Protein AF-A0A9P6BPT8-F1 (afdb_monomer_lite)

Foldseek 3Di:
DPDDPVVVVVVVLLVVLQVVLLVLLVPLQDAEDAFADDCVVDPCPDPDVPVRAAAPGRALDCVRHVVSNLSNQNHAEYEQARYPYPDFLVSVVCCCVSHVNHQEYENPDPDVVNVVPPDDPVVSVVSVVRVVVSVVVCCVPPVRHYYD

Secondary structure (DSSP, 8-state):
----HHHHHHHHHHHHHHHHHHHHHT-TT--EEE-S--GGG----SS-GGGG-BSSS---STTTTGGGGTT-TT--EEE-TTB-----HHHHHHHHHH-TT--EEET-S--HHHHHHHS-HHHHHHHHHHHHHHHHHHHHH-TT-EE-

Structure (mmCIF, N/CA/C/O backbone):
data_AF-A0A9P6BPT8-F1
#
_entry.id   AF-A0A9P6BPT8-F1
#
loop_
_atom_site.group_PDB
_atom_site.id
_atom_site.type_symbol
_atom_site.label_atom_id
_atom_site.label_alt_id
_atom_site.label_comp_id
_atom_site.label_asym_id
_atom_site.label_entity_id
_atom_site.label_seq_id
_atom_site.pdbx_PDB_ins_code
_atom_site.Cartn_x
_atom_site.Cartn_y
_atom_site.Cartn_z
_atom_site.occupancy
_atom_site.B_iso_or_equiv
_atom_site.auth_seq_id
_atom_site.auth_comp_id
_atom_site.auth_asym_id
_atom_site.auth_atom_id
_atom_site.pdbx_PDB_model_num
ATOM 1 N N . ASP A 1 1 ? 11.122 11.784 -35.371 1.00 55.62 1 ASP A N 1
ATOM 2 C CA . ASP A 1 1 ? 11.833 11.031 -34.333 1.00 55.62 1 ASP A CA 1
ATOM 3 C C . ASP A 1 1 ? 10.846 10.033 -33.744 1.00 55.62 1 ASP A C 1
ATOM 5 O O . ASP A 1 1 ? 9.934 10.431 -33.031 1.00 55.62 1 ASP A O 1
ATOM 9 N N . LEU A 1 2 ? 10.873 8.787 -34.223 1.00 54.34 2 LEU A N 1
ATOM 10 C CA . LEU A 1 2 ? 10.001 7.724 -33.716 1.00 54.34 2 LEU A CA 1
ATOM 11 C C . LEU A 1 2 ? 10.666 7.229 -32.432 1.00 54.34 2 LEU A C 1
ATOM 13 O O . LEU A 1 2 ? 11.793 6.744 -32.497 1.00 54.34 2 LEU A O 1
ATOM 17 N N . GLY A 1 3 ? 10.016 7.449 -31.286 1.00 64.06 3 GLY A N 1
ATOM 18 C CA . GLY A 1 3 ? 10.592 7.206 -29.962 1.00 64.06 3 GLY A CA 1
ATOM 19 C C . GLY A 1 3 ? 11.288 5.849 -29.859 1.00 64.06 3 GLY A C 1
ATOM 20 O O . GLY A 1 3 ? 10.824 4.860 -30.426 1.00 64.06 3 GLY A O 1
ATOM 21 N N . SER A 1 4 ? 12.424 5.815 -29.152 1.00 83.69 4 SER A N 1
ATOM 22 C CA . SER A 1 4 ? 13.215 4.591 -28.982 1.00 83.69 4 SER A CA 1
ATOM 23 C C . SER A 1 4 ? 12.330 3.414 -28.527 1.00 83.69 4 SER A C 1
ATOM 25 O O . SER A 1 4 ? 11.396 3.644 -27.753 1.00 83.69 4 SER A O 1
ATOM 27 N N . PRO A 1 5 ? 12.620 2.161 -28.928 1.00 81.12 5 PRO A N 1
ATOM 28 C CA . PRO A 1 5 ? 11.811 0.995 -28.552 1.00 81.12 5 PRO A CA 1
ATOM 29 C C . PRO A 1 5 ? 11.501 0.906 -27.048 1.00 81.12 5 PRO A C 1
ATOM 31 O O . PRO A 1 5 ? 10.367 0.641 -26.665 1.00 81.12 5 PRO A O 1
ATOM 34 N N . LYS A 1 6 ? 12.468 1.267 -26.194 1.00 80.31 6 LYS A N 1
ATOM 35 C CA . LYS A 1 6 ? 12.296 1.319 -24.733 1.00 80.31 6 LYS A CA 1
ATOM 36 C C . LYS A 1 6 ? 11.243 2.330 -24.270 1.00 80.31 6 LYS A C 1
ATOM 38 O O . LYS A 1 6 ? 10.535 2.081 -23.302 1.00 80.31 6 LYS A O 1
ATOM 43 N N . ALA A 1 7 ? 11.143 3.477 -24.940 1.00 80.81 7 ALA A N 1
ATOM 44 C CA . ALA A 1 7 ? 10.158 4.501 -24.597 1.00 80.81 7 ALA A CA 1
ATOM 45 C C . ALA A 1 7 ? 8.731 4.040 -24.935 1.00 80.81 7 ALA A C 1
ATOM 47 O O . ALA A 1 7 ? 7.809 4.277 -24.160 1.00 80.81 7 ALA A O 1
ATOM 48 N N . LEU A 1 8 ? 8.565 3.330 -26.056 1.00 85.44 8 LEU A N 1
ATOM 49 C CA . LEU A 1 8 ? 7.279 2.755 -26.458 1.00 85.44 8 LEU A CA 1
ATOM 50 C C . LEU A 1 8 ? 6.828 1.641 -25.500 1.00 85.44 8 LEU A C 1
ATOM 52 O O . LEU A 1 8 ? 5.656 1.585 -25.128 1.00 85.44 8 LEU A O 1
ATOM 56 N N . GLU A 1 9 ? 7.754 0.788 -25.059 1.00 85.56 9 GLU A N 1
ATOM 57 C CA . GLU A 1 9 ? 7.485 -0.251 -24.055 1.00 85.56 9 GLU A CA 1
ATOM 58 C C . GLU A 1 9 ? 7.089 0.346 -22.698 1.00 85.56 9 GLU A C 1
ATOM 60 O O . GLU A 1 9 ? 6.111 -0.097 -22.091 1.00 85.56 9 GLU A O 1
ATOM 65 N N . ALA A 1 10 ? 7.791 1.389 -22.244 1.00 84.50 10 ALA A N 1
ATOM 66 C CA . ALA A 1 10 ? 7.467 2.085 -21.001 1.00 84.50 10 ALA A CA 1
ATOM 67 C C . ALA A 1 10 ? 6.065 2.719 -21.045 1.00 84.50 10 ALA A C 1
ATOM 69 O O . ALA A 1 10 ? 5.291 2.586 -20.096 1.00 84.50 10 ALA A O 1
ATOM 70 N N . GLU A 1 11 ? 5.698 3.353 -22.163 1.00 88.00 11 GLU A N 1
ATOM 71 C CA . GLU A 1 11 ? 4.366 3.937 -22.342 1.00 88.00 11 GLU A CA 1
ATOM 72 C C . GLU A 1 11 ? 3.264 2.864 -22.340 1.00 88.00 11 GLU A C 1
ATOM 74 O O . GLU A 1 11 ? 2.215 3.039 -21.712 1.00 88.00 11 GLU A O 1
ATOM 79 N N . ALA A 1 12 ? 3.492 1.738 -23.022 1.00 89.00 12 ALA A N 1
ATOM 80 C CA . ALA A 1 12 ? 2.550 0.623 -23.038 1.00 89.00 12 ALA A CA 1
ATOM 81 C C . ALA A 1 12 ? 2.370 0.010 -21.639 1.00 89.00 12 ALA A C 1
ATOM 83 O O . ALA A 1 12 ? 1.235 -0.220 -21.213 1.00 89.00 12 ALA A O 1
ATOM 84 N N . SER A 1 13 ? 3.470 -0.188 -20.906 1.00 88.25 13 SER A N 1
ATOM 85 C CA . SER A 1 13 ? 3.448 -0.661 -19.518 1.00 88.25 13 SER A CA 1
ATOM 86 C C . SER A 1 13 ? 2.634 0.278 -18.627 1.00 88.25 13 SER A C 1
ATOM 88 O O . SER A 1 13 ? 1.699 -0.166 -17.962 1.00 88.25 13 SER A O 1
ATOM 90 N N . LEU A 1 14 ? 2.885 1.590 -18.692 1.00 89.25 14 LEU A N 1
ATOM 91 C CA . LEU A 1 14 ? 2.163 2.580 -17.890 1.00 89.25 14 LEU A CA 1
ATOM 92 C C . LEU A 1 14 ? 0.650 2.568 -18.163 1.00 89.25 14 LEU A C 1
ATOM 94 O O . LEU A 1 14 ? -0.155 2.676 -17.233 1.00 89.25 14 LEU A O 1
ATOM 98 N N . LYS A 1 15 ? 0.241 2.399 -19.427 1.00 92.06 15 LYS A N 1
ATOM 99 C CA . LYS A 1 15 ? -1.180 2.275 -19.798 1.00 92.06 15 LYS A CA 1
ATOM 100 C C . LYS A 1 15 ? -1.824 1.037 -19.179 1.00 92.06 15 LYS A C 1
ATOM 102 O O . LYS A 1 15 ? -2.948 1.121 -18.682 1.00 92.06 15 LYS A O 1
ATOM 107 N N . ILE A 1 16 ? -1.124 -0.099 -19.196 1.00 92.94 16 ILE A N 1
ATOM 108 C CA . ILE A 1 16 ? -1.604 -1.341 -18.580 1.00 92.94 16 ILE A CA 1
ATOM 109 C C . ILE A 1 16 ? -1.721 -1.161 -17.066 1.00 92.94 16 ILE A C 1
ATOM 111 O O . ILE A 1 16 ? -2.788 -1.428 -16.519 1.00 92.94 16 ILE A O 1
ATOM 115 N N . GLN A 1 17 ? -0.681 -0.645 -16.408 1.00 91.94 17 GLN A N 1
ATOM 116 C CA . GLN A 1 17 ? -0.686 -0.400 -14.963 1.00 91.94 17 GLN A CA 1
ATOM 117 C C . GLN A 1 17 ? -1.838 0.521 -14.552 1.00 91.94 17 GLN A C 1
ATOM 119 O O . GLN A 1 17 ? -2.617 0.178 -13.667 1.00 91.94 17 GLN A O 1
ATOM 124 N N . THR A 1 18 ? -2.028 1.629 -15.275 1.00 92.50 18 THR A N 1
ATOM 125 C CA . THR A 1 18 ? -3.141 2.560 -15.038 1.00 92.50 18 THR A CA 1
ATOM 126 C C . THR A 1 18 ? -4.488 1.844 -15.112 1.00 92.50 18 THR A C 1
ATOM 128 O O . THR A 1 18 ? -5.329 2.005 -14.228 1.00 92.50 18 THR A O 1
ATOM 131 N N . LYS A 1 19 ? -4.701 1.018 -16.145 1.00 95.25 19 LYS A N 1
ATOM 132 C CA . LYS A 1 19 ? -5.954 0.276 -16.318 1.00 95.25 19 LYS A CA 1
ATOM 133 C C . LYS A 1 19 ? -6.168 -0.746 -15.201 1.00 95.25 19 LYS A C 1
ATOM 135 O O . LYS A 1 19 ? -7.283 -0.863 -14.701 1.00 95.25 19 LYS A O 1
ATOM 140 N N . VAL A 1 20 ? -5.122 -1.462 -14.794 1.00 95.31 20 VAL A N 1
ATOM 141 C CA . VAL A 1 20 ? -5.193 -2.416 -13.680 1.00 95.31 20 VAL A CA 1
ATOM 142 C C . VAL A 1 20 ? -5.541 -1.694 -12.377 1.00 95.31 20 VAL A C 1
ATOM 144 O O . VAL A 1 20 ? -6.491 -2.096 -11.711 1.00 95.31 20 VAL A O 1
ATOM 147 N N . CYS A 1 21 ? -4.871 -0.587 -12.047 1.00 95.44 21 CYS A N 1
ATOM 148 C CA . CYS A 1 21 ? -5.171 0.194 -10.844 1.00 95.44 21 CYS A CA 1
ATOM 149 C C . CYS A 1 21 ? -6.592 0.777 -10.857 1.00 95.44 21 CYS A C 1
ATOM 151 O O . CYS A 1 21 ? -7.248 0.797 -9.820 1.00 95.44 21 CYS A O 1
ATOM 153 N N . GLN A 1 22 ? -7.105 1.206 -12.014 1.00 95.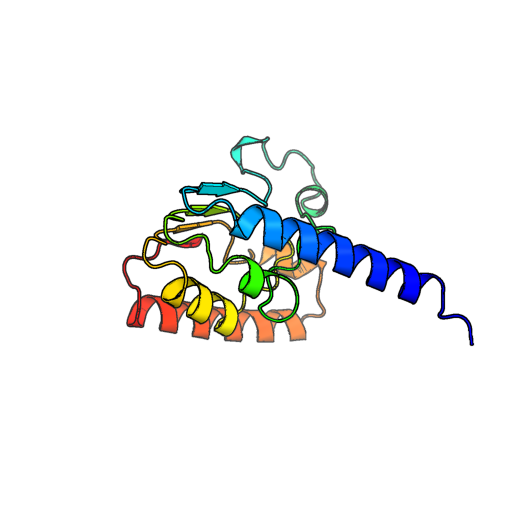44 22 GLN A N 1
ATOM 154 C CA . GLN A 1 22 ? -8.500 1.646 -12.150 1.00 95.44 22 GLN A CA 1
ATOM 155 C C . GLN A 1 22 ? -9.495 0.508 -11.904 1.00 95.44 22 GLN A C 1
ATOM 157 O O . GLN A 1 22 ? -10.494 0.702 -11.212 1.00 95.44 22 GLN A O 1
ATOM 162 N N . LEU A 1 23 ? -9.225 -0.680 -12.454 1.00 96.81 23 LEU A N 1
ATOM 163 C CA . LEU A 1 23 ? -10.065 -1.855 -12.238 1.00 96.81 23 LEU A CA 1
ATOM 164 C C . LEU A 1 23 ? -10.065 -2.260 -10.765 1.00 96.81 23 LEU A C 1
ATOM 166 O O . LEU A 1 23 ? -11.138 -2.404 -10.185 1.00 96.81 23 LEU A O 1
ATOM 170 N N . LEU A 1 24 ? -8.889 -2.358 -10.141 1.00 96.81 24 LEU A N 1
ATOM 171 C CA . LEU A 1 24 ? -8.768 -2.629 -8.709 1.00 96.81 24 LEU A CA 1
ATOM 172 C C . LEU A 1 24 ? -9.511 -1.568 -7.892 1.00 96.81 24 LEU A C 1
ATOM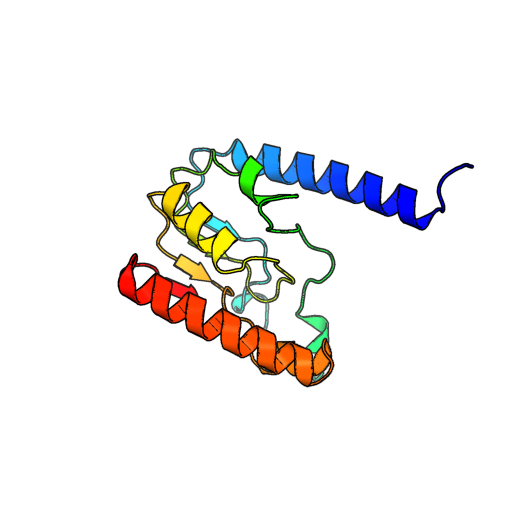 174 O O . LEU A 1 24 ? -10.344 -1.913 -7.063 1.00 96.81 24 LEU A O 1
ATOM 178 N N . GLY A 1 25 ? -9.311 -0.284 -8.197 1.00 96.56 25 GLY A N 1
ATOM 179 C CA . GLY A 1 25 ? -9.986 0.831 -7.533 1.00 96.56 25 GLY A CA 1
ATOM 180 C C . GLY A 1 25 ? -11.512 0.824 -7.635 1.00 96.56 25 GLY A C 1
ATOM 181 O O . GLY A 1 25 ? -12.175 1.429 -6.793 1.00 96.56 25 GLY A O 1
ATOM 182 N N . SER A 1 26 ? -12.076 0.129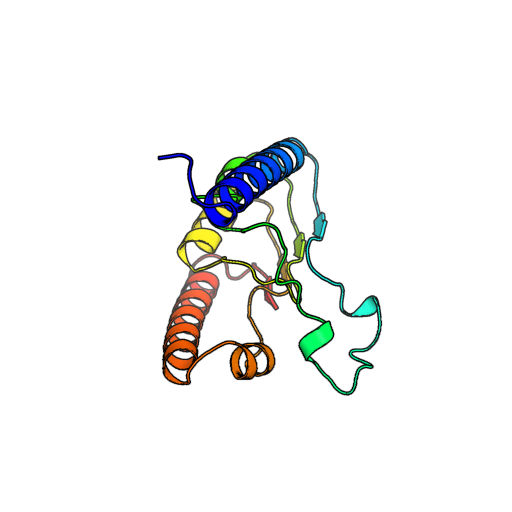 -8.628 1.00 97.38 26 SER A N 1
ATOM 183 C CA . SER A 1 26 ? -13.525 -0.042 -8.782 1.00 97.38 26 SER A CA 1
ATOM 184 C C . SER A 1 26 ? -14.122 -1.118 -7.865 1.00 97.38 26 SER A C 1
ATOM 186 O O . SER A 1 26 ? -15.340 -1.158 -7.682 1.00 97.38 26 SER A O 1
ATOM 188 N N . LEU A 1 27 ? -13.292 -1.963 -7.242 1.00 98.00 27 LEU A N 1
ATOM 189 C CA . LEU A 1 27 ? -13.714 -3.016 -6.318 1.00 98.00 27 LEU A CA 1
ATOM 190 C C . LEU A 1 27 ? -13.984 -2.431 -4.922 1.00 98.00 27 LEU A C 1
ATOM 192 O O . LEU A 1 27 ? -13.296 -2.726 -3.952 1.00 98.00 27 LEU A O 1
ATOM 196 N N . THR A 1 28 ? -15.003 -1.583 -4.801 1.00 97.44 28 THR A N 1
ATOM 197 C CA . THR A 1 28 ? -15.280 -0.788 -3.584 1.00 97.44 28 THR A CA 1
ATOM 198 C C . THR A 1 28 ? -15.620 -1.611 -2.337 1.00 97.44 28 THR A C 1
ATOM 200 O O . THR A 1 28 ? -15.571 -1.093 -1.221 1.00 97.44 28 THR A O 1
ATOM 203 N N . LEU A 1 29 ? -15.960 -2.891 -2.514 1.00 98.25 29 LEU A N 1
ATOM 204 C CA . LEU A 1 29 ? -16.236 -3.838 -1.432 1.00 98.25 29 LEU A CA 1
ATOM 205 C C . LEU A 1 29 ? -15.030 -4.711 -1.060 1.00 98.25 29 LEU A C 1
ATOM 207 O O . LEU A 1 29 ? -15.169 -5.567 -0.191 1.00 98.25 29 LEU A O 1
ATOM 211 N N . LEU A 1 30 ? -13.881 -4.527 -1.716 1.00 98.31 30 LEU A N 1
ATOM 212 C CA . LEU A 1 30 ? -12.676 -5.306 -1.458 1.00 98.31 30 LEU A CA 1
ATOM 213 C C . LEU A 1 30 ? -12.134 -5.002 -0.055 1.00 98.31 30 LEU A C 1
ATOM 215 O O . LEU A 1 30 ? -11.852 -3.847 0.258 1.00 98.31 30 LEU A O 1
ATOM 219 N N . GLU A 1 31 ? -11.980 -6.040 0.770 1.00 98.44 31 GLU A N 1
ATOM 220 C CA . GLU A 1 31 ? -11.430 -5.929 2.131 1.00 98.44 31 GLU A CA 1
ATOM 221 C C . GLU A 1 31 ? -9.948 -6.317 2.211 1.00 98.44 31 GLU A C 1
ATOM 223 O O . GLU A 1 31 ? -9.223 -5.822 3.073 1.00 98.44 31 GLU A O 1
ATOM 228 N N . GLU A 1 32 ? -9.477 -7.160 1.295 1.00 97.88 32 GLU A N 1
ATOM 229 C CA . GLU A 1 32 ? -8.090 -7.617 1.235 1.00 97.88 32 GLU A CA 1
ATOM 230 C C . GLU A 1 32 ? -7.590 -7.581 -0.209 1.00 97.88 32 GLU A C 1
ATOM 232 O O . GLU A 1 32 ? -8.269 -8.054 -1.122 1.00 97.88 32 GLU A O 1
ATOM 237 N N . LEU A 1 33 ? -6.399 -7.016 -0.404 1.00 96.81 33 LEU A N 1
ATOM 238 C CA . LEU A 1 33 ? -5.707 -6.975 -1.685 1.00 96.81 33 LEU A CA 1
ATOM 239 C C . LEU A 1 33 ? -4.290 -7.520 -1.509 1.00 96.81 33 LEU A C 1
ATOM 241 O O . LEU A 1 33 ? -3.459 -6.895 -0.851 1.00 96.81 33 LEU A O 1
ATOM 245 N N . ALA A 1 34 ? -4.020 -8.669 -2.123 1.00 94.44 34 ALA A N 1
ATOM 246 C CA . ALA A 1 34 ? -2.694 -9.267 -2.179 1.00 94.44 34 ALA A CA 1
ATOM 247 C C . ALA A 1 34 ? -2.088 -9.060 -3.571 1.00 94.44 34 ALA A C 1
ATOM 249 O O . ALA A 1 34 ? -2.669 -9.482 -4.571 1.00 94.44 34 ALA A O 1
ATOM 250 N N . LEU A 1 35 ? -0.956 -8.359 -3.626 1.00 92.56 35 LEU A N 1
ATOM 251 C CA . LEU A 1 35 ? -0.199 -8.087 -4.852 1.00 92.56 35 LEU A CA 1
ATOM 252 C C . LEU A 1 35 ? 1.208 -8.685 -4.811 1.00 92.56 35 LEU A C 1
ATOM 254 O O . LEU A 1 35 ? 1.743 -9.001 -5.868 1.00 92.56 35 LEU A O 1
ATOM 258 N N . GLY A 1 36 ? 1.785 -8.803 -3.612 1.00 86.56 36 GLY A N 1
ATOM 259 C CA . GLY A 1 36 ? 3.072 -9.451 -3.381 1.00 86.56 36 GLY A CA 1
ATOM 260 C C . GLY A 1 36 ? 2.983 -10.978 -3.328 1.00 86.56 36 GLY A C 1
ATOM 261 O O . GLY A 1 36 ? 1.917 -11.564 -3.511 1.00 86.56 36 GLY A O 1
ATOM 262 N N . VAL A 1 37 ? 4.120 -11.612 -3.049 1.00 81.69 37 VAL A N 1
ATOM 263 C CA . VAL A 1 37 ? 4.237 -13.069 -2.887 1.00 81.69 37 VAL A CA 1
ATOM 264 C C . VAL A 1 37 ? 4.035 -13.410 -1.409 1.00 81.69 37 VAL A C 1
ATOM 266 O O . VAL A 1 37 ? 4.742 -12.852 -0.563 1.00 81.69 37 VAL A O 1
ATOM 269 N N . ASP A 1 38 ? 3.082 -14.291 -1.081 1.00 72.25 38 ASP A N 1
ATOM 270 C CA . ASP A 1 38 ? 2.830 -14.678 0.311 1.00 72.25 38 ASP A CA 1
ATOM 271 C C . ASP A 1 38 ? 4.002 -15.538 0.834 1.00 72.25 38 ASP A C 1
ATOM 273 O O . ASP A 1 38 ? 4.614 -16.326 0.110 1.00 72.25 38 ASP A O 1
ATOM 277 N N . GLU A 1 39 ? 4.341 -15.397 2.118 1.00 64.62 39 GLU A N 1
ATOM 278 C CA . GLU A 1 39 ? 5.400 -16.201 2.758 1.00 64.62 39 GLU A CA 1
ATOM 279 C C . GLU A 1 39 ? 5.062 -17.702 2.786 1.00 64.62 39 GLU A C 1
ATOM 281 O O . GLU A 1 39 ? 5.959 -18.544 2.839 1.00 64.62 39 GLU A O 1
ATOM 286 N N . ASP A 1 40 ? 3.766 -18.016 2.709 1.00 63.06 40 ASP A N 1
ATOM 287 C CA . ASP A 1 40 ? 3.214 -19.369 2.688 1.00 63.06 40 ASP A CA 1
ATOM 288 C C . ASP A 1 40 ? 3.294 -20.034 1.301 1.00 63.06 40 ASP A C 1
ATOM 290 O O . ASP A 1 40 ? 3.175 -21.258 1.210 1.00 63.06 40 ASP A O 1
ATOM 294 N N . ASP A 1 41 ? 3.565 -19.275 0.227 1.00 60.25 41 ASP A N 1
ATOM 295 C CA . ASP A 1 41 ? 3.689 -19.801 -1.149 1.00 60.25 41 ASP A CA 1
ATOM 296 C C . ASP A 1 41 ? 4.968 -20.637 -1.366 1.00 60.25 41 ASP A C 1
ATOM 298 O O . ASP A 1 41 ? 5.271 -21.111 -2.464 1.00 60.25 41 ASP A O 1
ATOM 302 N N . GLY A 1 42 ? 5.712 -20.864 -0.288 1.00 54.38 42 GLY A N 1
ATOM 303 C CA . GLY A 1 42 ? 6.852 -21.750 -0.202 1.00 54.38 42 GLY A CA 1
ATOM 304 C C . GLY A 1 42 ? 7.937 -21.111 0.654 1.00 54.38 42 GLY A C 1
ATOM 305 O O . GLY A 1 42 ? 8.071 -19.884 0.677 1.00 54.38 42 GLY A O 1
ATOM 306 N N . PRO A 1 43 ? 8.766 -21.918 1.344 1.00 50.06 43 PRO A N 1
ATOM 307 C CA . PRO A 1 43 ? 9.963 -21.377 1.964 1.00 50.06 43 PRO A CA 1
ATOM 308 C C . PRO A 1 43 ? 10.737 -20.573 0.919 1.00 50.06 43 PRO A C 1
ATOM 310 O O . PRO A 1 43 ? 10.669 -20.866 -0.278 1.00 50.06 43 PRO A O 1
ATOM 313 N N . ALA A 1 44 ? 11.544 -19.616 1.370 1.00 52.69 44 ALA A N 1
ATOM 314 C CA . ALA A 1 44 ? 12.644 -19.073 0.581 1.00 52.69 44 ALA A CA 1
ATOM 315 C C . ALA A 1 44 ? 13.688 -20.181 0.260 1.00 52.69 44 ALA A C 1
ATOM 317 O O . ALA A 1 44 ? 14.883 -20.006 0.452 1.00 52.69 44 ALA A O 1
ATOM 318 N N . MET A 1 45 ? 13.247 -21.368 -0.187 1.00 45.88 45 MET A N 1
ATOM 319 C CA . MET A 1 45 ? 14.015 -22.504 -0.686 1.00 45.88 45 MET A CA 1
ATOM 320 C C . MET A 1 45 ? 14.500 -22.198 -2.093 1.00 45.88 45 MET A C 1
ATOM 322 O O . MET A 1 45 ? 14.296 -22.921 -3.063 1.00 45.88 45 MET A O 1
ATOM 326 N N . SER A 1 46 ? 15.233 -21.116 -2.188 1.00 47.88 46 SER A N 1
ATOM 327 C CA . SER A 1 46 ? 16.315 -21.073 -3.126 1.00 47.88 46 SER A CA 1
ATOM 328 C C . SER A 1 46 ? 17.481 -20.553 -2.309 1.00 47.88 46 SER A C 1
ATOM 330 O O . SER A 1 46 ? 17.349 -19.572 -1.584 1.00 47.88 46 SER A O 1
ATOM 332 N N . ALA A 1 47 ? 18.643 -21.184 -2.440 1.00 54.69 47 ALA A N 1
ATOM 333 C CA . ALA A 1 47 ? 19.917 -20.675 -1.935 1.00 54.69 47 ALA A CA 1
ATOM 334 C C . ALA A 1 47 ? 20.300 -19.289 -2.530 1.00 54.69 47 ALA A C 1
ATOM 336 O O . ALA A 1 47 ? 21.447 -18.865 -2.436 1.00 54.69 47 ALA A O 1
ATOM 337 N N . TYR A 1 48 ? 19.337 -18.598 -3.151 1.00 54.56 48 TYR A N 1
ATOM 338 C CA . TYR A 1 48 ? 19.388 -17.298 -3.784 1.00 54.56 48 TYR A CA 1
ATOM 339 C C . TYR A 1 48 ? 18.104 -16.516 -3.412 1.00 54.56 48 TYR A C 1
ATOM 341 O O . TYR A 1 48 ? 17.060 -16.721 -4.046 1.00 54.56 48 TYR A O 1
ATOM 349 N N . PRO A 1 49 ? 18.154 -15.611 -2.415 1.00 53.97 49 PRO A N 1
ATOM 350 C CA . PRO A 1 49 ? 17.035 -14.722 -2.051 1.00 53.97 49 PRO A CA 1
ATOM 351 C C . PRO A 1 49 ? 16.520 -13.853 -3.220 1.00 53.97 49 PRO A C 1
ATOM 353 O O . PRO A 1 49 ? 15.398 -13.358 -3.197 1.00 53.97 49 PRO A O 1
ATOM 356 N N . ILE A 1 50 ? 17.304 -13.757 -4.296 1.00 53.88 50 ILE A N 1
ATOM 357 C CA . ILE A 1 50 ? 17.065 -12.957 -5.504 1.00 53.88 50 ILE A CA 1
ATOM 358 C C . ILE A 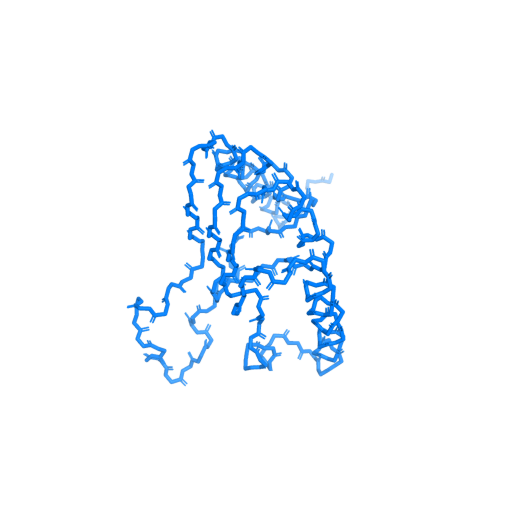1 50 ? 15.808 -13.399 -6.290 1.00 53.88 50 ILE A C 1
ATOM 360 O O . ILE A 1 50 ? 15.209 -12.591 -6.990 1.00 53.88 50 ILE A O 1
ATOM 364 N N . TYR A 1 51 ? 15.366 -14.660 -6.183 1.00 56.62 51 TYR A N 1
ATOM 365 C CA . TYR A 1 51 ? 14.218 -15.165 -6.964 1.00 56.62 51 TYR A CA 1
ATOM 366 C C . TYR A 1 51 ? 12.846 -14.937 -6.314 1.00 56.62 51 TYR A C 1
ATOM 368 O O . TYR A 1 51 ? 11.832 -15.311 -6.899 1.00 56.62 51 TYR A O 1
ATOM 376 N N . GLY A 1 52 ? 12.800 -14.345 -5.118 1.00 63.66 52 GLY A N 1
ATOM 377 C CA . GLY A 1 52 ? 11.548 -14.086 -4.406 1.00 63.66 52 GLY A CA 1
ATOM 378 C C . GLY A 1 52 ? 10.948 -12.702 -4.647 1.00 63.66 52 GLY A C 1
ATOM 379 O O . GLY A 1 52 ? 9.795 -12.503 -4.280 1.00 63.66 52 GLY A O 1
ATOM 380 N N . HIS A 1 53 ? 11.708 -11.763 -5.225 1.00 75.56 53 HIS A N 1
ATOM 381 C CA . HIS A 1 53 ? 11.324 -10.353 -5.318 1.00 75.56 53 HIS A CA 1
ATOM 382 C C . HIS A 1 53 ? 10.687 -10.004 -6.672 1.00 75.56 53 HIS A C 1
ATOM 384 O O . HIS A 1 53 ? 11.252 -10.253 -7.739 1.00 75.56 53 HIS A O 1
ATOM 390 N N . GLN A 1 54 ? 9.507 -9.392 -6.641 1.00 81.00 54 GLN A N 1
ATOM 391 C CA . GLN A 1 54 ? 8.743 -9.008 -7.821 1.00 81.00 54 GLN A CA 1
ATOM 392 C C . GLN A 1 54 ? 9.117 -7.589 -8.283 1.00 81.00 54 GLN A C 1
ATOM 394 O O . GLN A 1 54 ? 8.483 -6.607 -7.897 1.00 81.00 54 GLN A O 1
ATOM 399 N N . SER A 1 55 ? 10.117 -7.486 -9.163 1.00 80.75 55 SER A N 1
ATOM 400 C CA . SER A 1 55 ? 10.562 -6.211 -9.762 1.00 80.75 55 SER A CA 1
ATOM 401 C C . SER A 1 55 ? 9.716 -5.746 -10.957 1.00 80.75 55 SER A C 1
ATOM 403 O O . SER A 1 55 ? 9.647 -4.562 -11.267 1.00 80.75 55 SER A O 1
ATOM 405 N N . SER A 1 56 ? 9.024 -6.666 -11.637 1.00 82.81 56 SER A N 1
ATOM 406 C CA . SER A 1 56 ? 8.053 -6.348 -12.699 1.00 82.81 56 SER A CA 1
ATOM 407 C C . SER A 1 56 ? 6.632 -6.346 -12.133 1.00 82.81 56 SER A C 1
ATOM 409 O O . SER A 1 56 ? 5.844 -7.260 -12.385 1.00 82.81 56 SER A O 1
ATOM 411 N N . CYS A 1 57 ? 6.328 -5.351 -11.302 1.00 87.44 57 CYS A N 1
ATOM 412 C CA . CYS A 1 57 ? 5.074 -5.248 -10.557 1.00 87.44 57 CYS A CA 1
ATOM 413 C C . CYS A 1 57 ? 4.335 -3.922 -10.820 1.00 87.44 57 CYS A C 1
ATOM 415 O O . CYS A 1 57 ? 4.775 -3.093 -11.617 1.00 87.44 57 CYS A O 1
ATOM 417 N N . LEU A 1 58 ? 3.161 -3.749 -10.201 1.00 90.19 58 LEU A N 1
ATOM 418 C CA . LEU A 1 58 ? 2.430 -2.480 -10.248 1.00 90.19 58 LEU A CA 1
ATOM 419 C C . LEU A 1 58 ? 3.203 -1.404 -9.488 1.00 90.19 58 LEU A C 1
ATOM 421 O O . LEU A 1 58 ? 3.517 -1.573 -8.313 1.00 90.19 58 LEU A O 1
ATOM 425 N N . GLU A 1 59 ? 3.435 -0.259 -10.117 1.00 86.19 59 GLU A N 1
ATOM 426 C CA . GLU A 1 59 ? 4.069 0.859 -9.437 1.00 86.19 59 GLU A CA 1
ATOM 427 C C . GLU A 1 59 ? 3.076 1.507 -8.454 1.00 86.19 59 GLU A C 1
ATOM 429 O O . GLU A 1 59 ? 2.185 2.276 -8.820 1.00 86.19 59 GLU A O 1
ATOM 434 N N . LEU A 1 60 ? 3.204 1.167 -7.171 1.00 89.56 60 LEU A N 1
ATOM 435 C CA . LEU A 1 60 ? 2.371 1.703 -6.091 1.00 89.56 60 LEU A CA 1
ATOM 436 C C . LEU A 1 60 ? 2.855 3.091 -5.643 1.00 89.56 60 LEU A C 1
ATOM 438 O O . LEU A 1 60 ? 3.229 3.280 -4.490 1.00 89.56 60 LEU A O 1
ATOM 442 N N . SER A 1 61 ? 2.853 4.057 -6.565 1.00 91.69 61 SER A N 1
ATOM 443 C CA . SER A 1 61 ? 3.099 5.480 -6.286 1.00 91.69 61 SER A CA 1
ATOM 444 C C . SER A 1 61 ? 1.843 6.314 -6.544 1.00 91.69 61 SER A C 1
ATOM 446 O O . SER A 1 61 ? 0.941 5.899 -7.282 1.00 91.69 61 SER A O 1
ATOM 448 N N . LEU A 1 62 ? 1.754 7.513 -5.960 1.00 91.75 62 LEU A N 1
ATOM 449 C CA . LEU A 1 62 ? 0.626 8.418 -6.223 1.00 91.75 62 LEU A CA 1
ATOM 450 C C . LEU A 1 62 ? 0.577 8.923 -7.669 1.00 91.75 62 LEU A C 1
ATOM 452 O O . LEU A 1 62 ? -0.505 9.235 -8.170 1.00 91.75 62 LEU A O 1
ATOM 456 N N . GLU A 1 63 ? 1.724 9.011 -8.340 1.00 88.19 63 GLU A N 1
ATOM 457 C CA . GLU A 1 63 ? 1.820 9.532 -9.705 1.00 88.19 63 GLU A CA 1
ATOM 458 C C . GLU A 1 63 ? 1.232 8.554 -10.728 1.00 88.19 63 GLU A C 1
ATOM 460 O O . GLU A 1 63 ? 0.522 8.968 -11.654 1.00 88.19 63 GLU A O 1
ATOM 465 N N . THR A 1 64 ? 1.479 7.257 -10.533 1.00 82.50 64 THR A N 1
ATOM 466 C CA . THR A 1 64 ? 1.248 6.233 -11.558 1.00 82.50 64 THR A CA 1
ATOM 467 C C . THR A 1 64 ? 0.180 5.201 -11.182 1.00 82.50 64 THR A C 1
ATOM 469 O O . THR A 1 64 ? -0.487 4.703 -12.090 1.00 82.50 64 THR A O 1
ATOM 472 N N . GLY A 1 65 ? -0.084 4.942 -9.892 1.00 86.69 65 GLY A N 1
ATOM 473 C CA . GLY A 1 65 ? -0.950 3.825 -9.474 1.00 86.69 65 GLY A CA 1
ATOM 474 C C . GLY A 1 65 ? -1.955 4.131 -8.360 1.00 86.69 65 GLY A C 1
ATOM 475 O O . GLY A 1 65 ? -3.169 4.074 -8.582 1.00 86.69 65 GLY A O 1
ATOM 476 N N . LEU A 1 66 ? -1.473 4.466 -7.158 1.00 93.19 66 LEU A N 1
ATOM 477 C CA . LEU A 1 66 ? -2.272 4.525 -5.922 1.00 93.19 66 LEU A CA 1
ATOM 478 C C . LEU A 1 66 ? -3.496 5.435 -6.033 1.00 93.19 66 LEU A C 1
ATOM 480 O O . LEU A 1 66 ? -4.586 5.033 -5.629 1.00 93.19 66 LEU A O 1
ATOM 484 N N . ARG A 1 67 ? -3.365 6.607 -6.670 1.00 94.56 67 ARG A N 1
ATOM 485 C CA . ARG A 1 67 ? -4.474 7.570 -6.821 1.00 94.56 67 ARG A CA 1
ATOM 486 C C . ARG A 1 67 ? -5.727 6.970 -7.469 1.00 94.56 67 ARG A C 1
ATOM 488 O O . ARG A 1 67 ? -6.840 7.394 -7.164 1.00 94.56 67 ARG A O 1
ATOM 495 N N . PHE A 1 68 ? -5.561 5.988 -8.359 1.00 95.75 68 PHE A N 1
ATOM 496 C CA . PHE A 1 68 ? -6.674 5.340 -9.057 1.00 95.75 68 PHE A CA 1
ATOM 497 C C . PHE A 1 68 ? -7.415 4.333 -8.171 1.00 95.75 68 PHE A C 1
ATOM 499 O O . PHE A 1 68 ? -8.544 3.963 -8.477 1.00 95.75 68 PHE A O 1
ATOM 506 N N . MET A 1 69 ? -6.819 3.947 -7.043 1.00 96.19 69 MET A N 1
ATOM 507 C CA . MET A 1 69 ? -7.372 3.005 -6.073 1.00 96.19 69 MET A CA 1
ATOM 508 C C . MET A 1 69 ? -8.081 3.697 -4.898 1.00 96.19 69 MET A C 1
ATOM 510 O O . MET A 1 69 ? -8.391 3.071 -3.888 1.00 96.19 69 MET A O 1
ATOM 514 N N . ASN A 1 70 ? -8.412 4.987 -5.024 1.00 96.69 70 ASN A N 1
ATOM 515 C CA . ASN A 1 70 ? -9.133 5.752 -3.997 1.00 96.69 70 ASN A CA 1
ATOM 516 C C . ASN A 1 70 ? -10.513 5.155 -3.633 1.00 96.69 70 ASN A C 1
ATOM 518 O O . ASN A 1 70 ? -11.037 5.413 -2.549 1.00 96.69 70 ASN A O 1
ATOM 522 N N . GLY A 1 71 ? -11.121 4.373 -4.533 1.00 96.81 71 GLY A N 1
ATOM 523 C CA . GLY A 1 71 ? -12.428 3.742 -4.321 1.00 96.81 71 GLY A CA 1
ATOM 524 C C . GLY A 1 71 ? -12.432 2.588 -3.311 1.00 96.81 71 GLY A C 1
ATOM 525 O O . GLY A 1 71 ? -13.504 2.197 -2.854 1.00 96.81 71 GLY A O 1
ATOM 526 N N . LEU A 1 72 ? -11.261 2.081 -2.912 1.00 98.19 72 LEU A N 1
ATOM 527 C CA . LEU A 1 72 ? -11.091 0.953 -1.989 1.00 98.19 72 LEU A CA 1
ATOM 528 C C . LEU A 1 72 ? -11.382 1.322 -0.518 1.00 98.19 72 LEU A C 1
ATOM 530 O O . LEU A 1 72 ? -10.560 1.126 0.371 1.00 98.19 72 LEU A O 1
ATOM 534 N N . LYS A 1 73 ? -12.561 1.885 -0.233 1.00 97.94 73 LYS A N 1
ATOM 535 C CA . LYS A 1 73 ? -12.907 2.419 1.099 1.00 97.94 73 LYS A CA 1
ATOM 536 C C . LYS A 1 73 ? -13.023 1.356 2.187 1.00 97.94 73 LYS A C 1
ATOM 538 O O . LYS A 1 73 ? -12.831 1.677 3.355 1.00 97.94 73 LYS A O 1
ATOM 543 N N . ARG A 1 74 ? -13.323 0.117 1.791 1.00 98.44 74 ARG A N 1
ATOM 544 C CA . ARG A 1 74 ? -13.449 -1.038 2.686 1.00 98.44 74 ARG A CA 1
ATOM 545 C C . ARG A 1 74 ? -12.169 -1.863 2.790 1.00 98.44 74 ARG A C 1
ATOM 547 O O . ARG A 1 74 ? -12.182 -2.893 3.456 1.00 98.44 74 ARG A O 1
ATOM 554 N N . LEU A 1 75 ? -11.079 -1.433 2.149 1.00 98.62 75 LEU A N 1
ATOM 555 C CA . LEU A 1 75 ? -9.816 -2.156 2.205 1.00 98.62 75 LEU A CA 1
ATOM 556 C C . LEU A 1 75 ? -9.258 -2.104 3.623 1.00 98.62 75 LEU A C 1
ATOM 558 O O . LEU A 1 75 ? -9.090 -1.033 4.198 1.00 98.62 75 LEU A O 1
ATOM 562 N N . ARG A 1 76 ? -8.964 -3.281 4.166 1.00 98.50 76 ARG A N 1
ATOM 563 C CA . ARG A 1 76 ? -8.453 -3.486 5.521 1.00 98.50 76 ARG A CA 1
ATOM 564 C C . ARG A 1 76 ? -7.026 -4.002 5.514 1.00 98.50 76 ARG A C 1
ATOM 566 O O . ARG A 1 76 ? -6.274 -3.660 6.423 1.00 98.50 76 ARG A O 1
ATOM 573 N N . ILE A 1 77 ? -6.674 -4.816 4.522 1.00 98.06 77 ILE A N 1
ATOM 574 C CA . ILE A 1 77 ? -5.370 -5.471 4.424 1.00 98.06 77 ILE A CA 1
ATOM 575 C C . ILE A 1 77 ? -4.808 -5.264 3.017 1.00 98.06 77 ILE A C 1
ATOM 577 O O . ILE A 1 77 ? -5.429 -5.665 2.032 1.00 98.06 77 ILE A O 1
ATOM 581 N N . LEU A 1 78 ? -3.620 -4.668 2.932 1.00 97.00 78 LEU A N 1
ATOM 582 C CA . LEU A 1 78 ? -2.806 -4.631 1.718 1.00 97.00 78 LEU A CA 1
ATOM 583 C C . LEU A 1 78 ? -1.581 -5.528 1.920 1.00 97.00 78 LEU A C 1
ATOM 585 O O . LEU A 1 78 ? -0.870 -5.366 2.909 1.00 97.00 78 LEU A O 1
ATOM 589 N N . LYS A 1 79 ? -1.312 -6.446 0.988 1.00 94.81 79 LYS A N 1
ATOM 590 C CA . LYS A 1 79 ? -0.095 -7.268 1.000 1.00 94.81 79 LYS A CA 1
ATOM 591 C C . LYS A 1 79 ? 0.777 -6.967 -0.212 1.00 94.81 79 LYS A C 1
ATOM 593 O O . LYS A 1 79 ? 0.379 -7.217 -1.350 1.00 94.81 79 LYS A O 1
ATOM 598 N N . VAL A 1 80 ? 1.971 -6.456 0.055 1.00 93.00 80 VAL A N 1
ATOM 599 C CA . VAL A 1 80 ? 3.013 -6.097 -0.921 1.00 93.00 80 VAL A CA 1
ATOM 600 C C . VAL A 1 80 ? 4.352 -6.755 -0.566 1.00 93.00 80 VAL A C 1
ATOM 602 O O . VAL A 1 80 ? 5.412 -6.307 -0.988 1.00 93.00 80 VAL A O 1
ATOM 605 N N . THR A 1 81 ? 4.310 -7.840 0.210 1.00 88.25 81 THR A N 1
ATOM 606 C CA . THR A 1 81 ? 5.479 -8.640 0.585 1.00 88.25 81 THR A CA 1
ATOM 607 C C . THR A 1 81 ? 6.284 -9.054 -0.645 1.00 88.25 81 THR A C 1
ATOM 609 O O . THR A 1 81 ? 5.731 -9.571 -1.616 1.00 88.25 81 THR A O 1
ATOM 612 N N . ARG A 1 82 ? 7.600 -8.808 -0.603 1.00 83.12 82 ARG A N 1
ATOM 613 C CA . ARG A 1 82 ? 8.545 -9.080 -1.701 1.00 83.12 82 ARG A CA 1
ATOM 614 C C . ARG A 1 82 ? 8.163 -8.422 -3.036 1.00 83.12 82 ARG A C 1
ATOM 616 O O . ARG A 1 82 ? 8.437 -8.971 -4.099 1.00 83.12 82 ARG A O 1
ATOM 623 N N . MET A 1 83 ? 7.533 -7.253 -2.997 1.00 87.06 83 MET A N 1
ATOM 624 C CA . MET A 1 83 ? 7.202 -6.464 -4.182 1.00 87.06 83 MET A CA 1
ATOM 625 C C . MET A 1 83 ? 8.067 -5.204 -4.232 1.00 87.06 83 MET A C 1
ATOM 627 O O . MET A 1 83 ? 8.218 -4.526 -3.215 1.00 87.06 83 MET A O 1
ATOM 631 N N . ASP A 1 84 ? 8.573 -4.842 -5.414 1.00 86.19 84 ASP A N 1
ATOM 632 C CA . ASP A 1 84 ? 9.327 -3.596 -5.619 1.00 86.19 84 ASP A CA 1
ATOM 633 C C . ASP A 1 84 ? 8.377 -2.382 -5.652 1.00 86.19 84 ASP A C 1
ATOM 635 O O . ASP A 1 84 ? 8.139 -1.742 -6.678 1.00 86.19 84 ASP A O 1
ATOM 639 N N . HIS A 1 85 ? 7.744 -2.091 -4.515 1.00 88.94 85 HIS A N 1
ATOM 640 C CA . HIS A 1 85 ? 6.750 -1.031 -4.392 1.00 88.94 85 HIS A CA 1
ATOM 641 C C . HIS A 1 85 ? 7.392 0.340 -4.141 1.00 88.94 85 HIS A C 1
ATOM 643 O O . HIS A 1 85 ? 8.401 0.458 -3.453 1.00 88.94 85 HIS A O 1
ATOM 649 N N . ARG A 1 86 ? 6.743 1.424 -4.577 1.00 88.38 86 ARG A N 1
ATOM 650 C CA . ARG A 1 86 ? 7.197 2.808 -4.321 1.00 88.38 86 ARG A CA 1
ATOM 651 C C . ARG A 1 86 ? 6.460 3.510 -3.174 1.00 88.38 86 ARG A C 1
ATOM 653 O O . ARG A 1 86 ? 6.367 4.732 -3.162 1.00 88.38 86 ARG A O 1
ATOM 660 N N . ILE A 1 87 ? 5.930 2.744 -2.221 1.00 91.44 87 ILE A N 1
ATOM 661 C CA . ILE A 1 87 ? 5.240 3.286 -1.044 1.00 91.44 87 ILE A CA 1
ATOM 662 C C . ILE A 1 87 ? 6.257 3.966 -0.117 1.00 91.44 87 ILE A C 1
ATOM 664 O O . ILE A 1 87 ? 6.955 3.299 0.642 1.00 91.44 87 ILE A O 1
ATOM 668 N N . GLY A 1 88 ? 6.340 5.295 -0.194 1.00 91.69 88 GLY A N 1
ATOM 669 C CA . GLY A 1 88 ? 7.034 6.132 0.780 1.00 91.69 88 GLY A CA 1
ATOM 670 C C . GLY A 1 88 ? 6.078 6.706 1.828 1.00 91.69 88 GLY A C 1
ATOM 671 O O . GLY A 1 88 ? 4.891 6.377 1.876 1.00 91.69 88 GLY A O 1
ATOM 672 N N . LEU A 1 89 ? 6.583 7.624 2.659 1.00 92.44 89 LEU A N 1
ATOM 673 C CA . LEU A 1 89 ? 5.775 8.302 3.681 1.00 92.44 89 LEU A CA 1
ATOM 674 C C . LEU A 1 89 ? 4.550 9.008 3.075 1.00 92.44 89 LEU A C 1
ATOM 676 O O . LEU A 1 89 ? 3.455 8.919 3.624 1.00 92.44 89 LEU A O 1
ATOM 680 N N . LYS A 1 90 ? 4.715 9.682 1.932 1.00 94.31 90 LYS A N 1
ATOM 681 C CA . LYS A 1 90 ? 3.631 10.416 1.264 1.00 94.31 90 LYS A CA 1
ATOM 682 C C . LYS A 1 90 ? 2.528 9.478 0.765 1.00 94.31 90 LYS A C 1
ATOM 684 O O . LYS A 1 90 ? 1.344 9.765 0.929 1.00 94.31 90 LYS A O 1
ATOM 689 N N . GLU A 1 91 ? 2.910 8.360 0.160 1.00 95.81 91 GLU A N 1
ATOM 690 C CA . GLU A 1 91 ? 1.992 7.312 -0.282 1.00 95.81 91 GLU A CA 1
ATOM 691 C C . GLU A 1 91 ? 1.240 6.719 0.910 1.00 95.81 91 GLU A C 1
ATOM 693 O O . GLU A 1 91 ? 0.017 6.603 0.857 1.00 95.81 91 GLU A O 1
ATOM 698 N N . LEU A 1 92 ? 1.944 6.419 2.004 1.00 95.75 92 LEU A N 1
ATOM 699 C CA . LEU A 1 92 ? 1.342 5.864 3.213 1.00 95.75 92 LEU A CA 1
ATOM 700 C C . LEU A 1 92 ? 0.364 6.838 3.885 1.00 95.75 92 LEU A C 1
ATOM 702 O O . LEU A 1 92 ? -0.729 6.435 4.277 1.00 95.75 92 LEU A O 1
ATOM 706 N N . GLN A 1 93 ? 0.719 8.123 3.969 1.00 95.94 93 GLN A N 1
ATOM 707 C CA . GLN A 1 93 ? -0.178 9.184 4.437 1.00 95.94 93 GLN A CA 1
ATOM 708 C C . GLN A 1 93 ? -1.479 9.192 3.637 1.00 95.94 93 GLN A C 1
ATOM 710 O O . GLN A 1 93 ? -2.569 9.100 4.203 1.00 95.94 93 GLN A O 1
ATOM 715 N N . TRP A 1 94 ? -1.354 9.212 2.310 1.00 97.25 94 TRP A N 1
ATOM 716 C CA . TRP A 1 94 ? -2.502 9.190 1.417 1.00 97.25 94 TRP A CA 1
ATOM 717 C C . TRP A 1 94 ? -3.336 7.911 1.564 1.00 97.25 94 TRP A C 1
ATOM 719 O O . TRP A 1 94 ? -4.564 7.987 1.527 1.00 97.25 94 TRP A O 1
ATOM 729 N N . MET A 1 95 ? -2.699 6.747 1.743 1.00 97.38 95 MET A N 1
ATOM 730 C CA . MET A 1 95 ? -3.386 5.470 1.969 1.00 97.38 95 MET A CA 1
ATOM 731 C C . MET A 1 95 ? -4.240 5.525 3.237 1.00 97.38 95 MET A C 1
ATOM 733 O O . MET A 1 95 ? -5.415 5.174 3.183 1.00 97.38 95 MET A O 1
ATOM 737 N N . CYS A 1 96 ? -3.693 6.015 4.351 1.00 96.69 96 CYS A N 1
ATOM 738 C CA . CYS A 1 96 ? -4.429 6.139 5.610 1.00 96.69 96 CYS A CA 1
ATOM 739 C C . CYS A 1 96 ? -5.606 7.125 5.520 1.00 96.69 96 CYS A C 1
ATOM 741 O O . CYS A 1 96 ? -6.666 6.879 6.091 1.00 96.69 96 CYS A O 1
ATOM 743 N N . GLU A 1 97 ? -5.446 8.225 4.781 1.00 96.81 97 GLU A N 1
ATOM 744 C CA . GLU A 1 97 ? -6.521 9.200 4.551 1.00 96.81 97 GLU A CA 1
ATOM 745 C C . GLU A 1 97 ? -7.605 8.661 3.604 1.00 96.81 97 GLU A C 1
ATOM 747 O O . GLU A 1 97 ? -8.801 8.904 3.787 1.00 96.81 97 GLU A O 1
ATOM 752 N N . SER A 1 98 ? -7.195 7.930 2.568 1.00 97.62 98 SER A N 1
ATOM 753 C CA . SER A 1 98 ? -8.081 7.484 1.492 1.00 97.62 98 SER A CA 1
ATOM 754 C C . SER A 1 98 ? -8.786 6.167 1.804 1.00 97.62 98 SER A C 1
ATOM 756 O O . SER A 1 98 ? -9.905 5.959 1.324 1.00 97.62 98 SER A O 1
ATOM 758 N N . TRP A 1 99 ? -8.176 5.289 2.597 1.00 98.00 99 TRP A N 1
ATOM 759 C CA . TRP A 1 99 ? -8.693 3.969 2.962 1.00 98.00 99 TRP A CA 1
ATOM 760 C C . TRP A 1 99 ? -8.968 3.921 4.471 1.00 98.00 99 TRP A C 1
ATOM 762 O O . TRP A 1 99 ? -8.158 3.410 5.241 1.00 98.00 99 TRP A O 1
ATOM 772 N N . PRO A 1 100 ? -10.121 4.449 4.921 1.00 97.06 100 PRO A N 1
ATOM 773 C CA . PRO A 1 100 ? -10.399 4.652 6.345 1.00 97.06 100 PRO A CA 1
ATOM 774 C C . PRO A 1 100 ? -10.502 3.349 7.151 1.00 97.06 100 PRO A C 1
ATOM 776 O O . PRO A 1 100 ? -10.405 3.375 8.376 1.00 97.06 100 PRO A O 1
ATOM 779 N N . GLU A 1 101 ? -10.717 2.211 6.486 1.00 98.25 101 GLU A N 1
ATOM 780 C CA . GLU A 1 101 ? -10.759 0.893 7.122 1.00 98.25 101 GLU A CA 1
ATOM 781 C C . GLU A 1 101 ? -9.408 0.159 7.110 1.00 98.25 101 GLU A C 1
ATOM 783 O O . GLU A 1 101 ? -9.342 -0.964 7.618 1.00 98.25 101 GLU A O 1
ATOM 788 N N . LEU A 1 102 ? -8.339 0.773 6.583 1.00 98.38 102 LEU A N 1
ATOM 789 C CA . LEU A 1 102 ? -7.019 0.155 6.496 1.00 98.38 102 LEU A CA 1
ATOM 790 C C . LEU A 1 102 ? -6.474 -0.140 7.896 1.00 98.38 102 LEU A C 1
ATOM 792 O O . LEU A 1 102 ? -6.361 0.737 8.753 1.00 98.38 102 LEU A O 1
ATOM 796 N N . LYS A 1 103 ? -6.137 -1.408 8.128 1.00 97.88 103 LYS A N 1
ATOM 797 C CA . LYS A 1 103 ? -5.647 -1.924 9.412 1.00 97.88 103 LYS A CA 1
ATOM 798 C C . LYS A 1 103 ? -4.257 -2.517 9.303 1.00 97.88 103 LYS A C 1
ATOM 800 O O . LYS A 1 103 ? -3.560 -2.564 10.312 1.00 97.88 103 LYS A O 1
ATOM 805 N N . GLU A 1 104 ? -3.867 -2.981 8.121 1.00 97.31 104 GLU A N 1
ATOM 806 C CA . GLU A 1 104 ? -2.623 -3.715 7.952 1.00 97.31 104 GLU A CA 1
ATOM 807 C C . GLU A 1 104 ? -2.015 -3.520 6.559 1.00 97.31 104 GLU A C 1
ATOM 809 O O . GLU A 1 104 ? -2.715 -3.636 5.550 1.00 97.31 104 GLU A O 1
ATOM 814 N N . VAL A 1 105 ? -0.707 -3.252 6.517 1.00 95.88 105 VAL A N 1
ATOM 815 C CA . VAL A 1 105 ? 0.103 -3.243 5.291 1.00 95.88 105 VAL A CA 1
ATOM 816 C C . VAL A 1 105 ? 1.268 -4.214 5.463 1.00 95.88 105 VAL A C 1
ATOM 818 O O . VAL A 1 105 ? 2.246 -3.907 6.139 1.00 95.88 105 VAL A O 1
ATOM 821 N N . LYS A 1 106 ? 1.158 -5.402 4.870 1.00 93.06 106 LYS A N 1
ATOM 822 C CA . LYS A 1 106 ? 2.211 -6.420 4.921 1.00 93.06 106 LYS A CA 1
ATOM 823 C C . LYS A 1 106 ? 3.257 -6.177 3.845 1.00 93.06 106 LYS A C 1
ATOM 825 O O . LYS A 1 106 ? 2.889 -5.993 2.683 1.00 93.06 106 LYS A O 1
ATOM 830 N N . GLY A 1 107 ? 4.528 -6.239 4.224 1.00 89.25 107 GLY A N 1
ATOM 831 C CA . GLY A 1 107 ? 5.653 -6.030 3.319 1.00 89.25 107 GLY A CA 1
ATOM 832 C C . GLY A 1 107 ? 5.933 -4.561 3.033 1.00 89.25 107 GLY A C 1
ATOM 833 O O . GLY A 1 107 ? 6.520 -4.270 2.004 1.00 89.25 107 GLY A O 1
ATOM 834 N N . LEU A 1 108 ? 5.470 -3.656 3.901 1.00 90.31 108 LEU A N 1
ATOM 835 C CA . LEU A 1 108 ? 5.725 -2.220 3.808 1.00 90.31 108 LEU A CA 1
ATOM 836 C C . LEU A 1 108 ? 7.201 -1.907 4.059 1.00 90.31 108 LEU A C 1
ATOM 838 O O . LEU A 1 108 ? 7.759 -0.997 3.445 1.00 90.31 108 LEU A O 1
ATOM 842 N N . LEU A 1 109 ? 7.812 -2.626 5.002 1.00 85.75 109 LEU A N 1
ATOM 843 C CA . LEU A 1 109 ? 9.217 -2.462 5.329 1.00 85.75 109 LEU A CA 1
ATOM 844 C C . LEU A 1 109 ? 10.021 -3.448 4.490 1.00 85.75 109 LEU A C 1
ATOM 846 O O . LEU A 1 109 ? 9.922 -4.661 4.666 1.00 85.75 109 LEU A O 1
ATOM 850 N N . ARG A 1 110 ? 10.848 -2.927 3.582 1.00 72.31 110 ARG A N 1
ATOM 851 C CA . ARG A 1 110 ? 11.839 -3.762 2.902 1.00 72.31 110 ARG A CA 1
ATOM 852 C C . ARG A 1 110 ? 12.829 -4.266 3.945 1.00 72.31 110 ARG A C 1
ATOM 854 O O . ARG A 1 110 ? 13.318 -3.488 4.770 1.00 72.31 110 ARG A O 1
ATOM 861 N N . SER A 1 111 ? 13.116 -5.564 3.939 1.00 61.06 111 SER A N 1
ATOM 862 C CA . SER A 1 111 ? 14.148 -6.085 4.828 1.00 61.06 111 SER A CA 1
ATOM 863 C C . SER A 1 111 ? 15.509 -5.516 4.402 1.00 61.06 111 SER A C 1
ATOM 865 O O . SER A 1 111 ? 15.745 -5.262 3.220 1.00 61.06 111 SER A O 1
ATOM 867 N N . GLN A 1 112 ? 16.441 -5.321 5.343 1.00 51.47 112 GLN A N 1
ATOM 868 C CA . GLN A 1 112 ? 17.817 -4.938 4.981 1.00 51.47 112 GLN A CA 1
ATOM 869 C C . GLN A 1 112 ? 18.459 -5.955 4.023 1.00 51.47 112 GLN A C 1
ATOM 871 O O . GLN A 1 112 ? 19.324 -5.584 3.236 1.00 51.47 112 GLN A O 1
ATOM 876 N N . GLU A 1 113 ? 18.023 -7.216 4.064 1.00 50.91 113 GLU A N 1
ATOM 877 C CA . GLU A 1 113 ? 18.473 -8.267 3.152 1.00 50.91 113 GLU A CA 1
ATOM 878 C C . GLU A 1 113 ? 18.032 -8.005 1.704 1.00 50.91 113 GLU A C 1
ATOM 880 O O . GLU A 1 113 ? 18.816 -8.264 0.795 1.00 50.91 113 GLU A O 1
ATOM 885 N N . ASP A 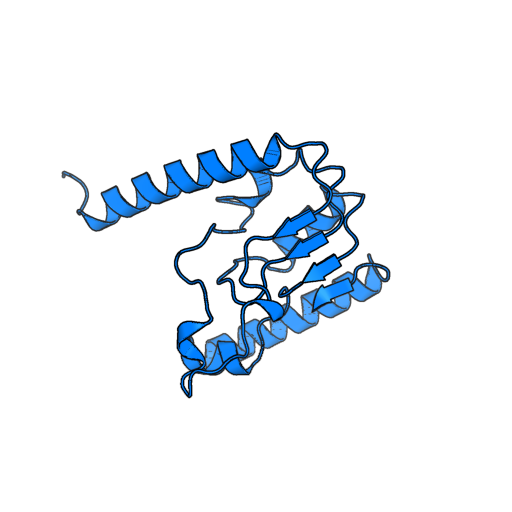1 114 ? 16.859 -7.400 1.481 1.00 53.75 114 ASP A N 1
ATOM 886 C CA . ASP A 1 114 ? 16.417 -6.953 0.150 1.00 53.75 114 ASP A CA 1
ATOM 887 C C . ASP A 1 114 ? 17.244 -5.749 -0.352 1.00 53.75 114 ASP A C 1
ATOM 889 O O . ASP A 1 114 ? 17.574 -5.659 -1.535 1.00 53.75 114 ASP A O 1
ATOM 893 N N . ALA A 1 115 ? 17.644 -4.845 0.551 1.00 51.72 115 ALA A N 1
ATOM 894 C CA . ALA A 1 115 ? 18.377 -3.616 0.219 1.00 51.72 115 ALA A CA 1
ATOM 895 C C . ALA A 1 115 ? 19.859 -3.845 -0.150 1.00 51.72 115 ALA A C 1
ATOM 897 O O . ALA A 1 115 ? 20.458 -3.039 -0.866 1.00 51.72 115 ALA A O 1
ATOM 898 N N . ILE A 1 116 ? 20.465 -4.945 0.316 1.00 53.91 116 ILE A N 1
ATOM 899 C CA . ILE A 1 116 ? 21.880 -5.278 0.058 1.00 53.91 116 ILE A CA 1
ATOM 900 C C . ILE A 1 116 ? 22.141 -5.592 -1.425 1.00 53.91 116 ILE A C 1
ATOM 902 O O . ILE A 1 116 ? 23.270 -5.425 -1.893 1.00 53.91 116 ILE A O 1
ATOM 906 N N . TYR A 1 117 ? 21.123 -6.021 -2.175 1.00 54.84 117 TYR A N 1
ATOM 907 C CA . TYR A 1 117 ? 21.307 -6.502 -3.547 1.00 54.84 117 TYR A CA 1
ATOM 908 C C . TYR A 1 117 ? 20.966 -5.484 -4.638 1.00 54.84 117 TYR A C 1
ATOM 910 O O . TYR A 1 117 ? 21.441 -5.662 -5.761 1.00 54.84 117 TYR A O 1
ATOM 918 N N . ASP A 1 118 ? 20.222 -4.417 -4.325 1.00 52.91 118 ASP A N 1
ATOM 919 C CA . ASP A 1 118 ? 19.690 -3.501 -5.348 1.00 52.91 118 ASP A CA 1
ATOM 920 C C . ASP A 1 118 ? 20.348 -2.108 -5.376 1.00 52.91 118 ASP A C 1
ATOM 922 O O . ASP A 1 118 ? 20.158 -1.343 -6.323 1.00 52.91 118 ASP A O 1
ATOM 926 N N . LEU A 1 119 ? 21.172 -1.748 -4.381 1.00 54.06 119 LEU A N 1
ATOM 927 C CA . LEU A 1 119 ? 21.592 -0.357 -4.204 1.00 54.06 119 LEU A CA 1
ATOM 928 C C . LEU A 1 119 ? 23.045 -0.171 -3.746 1.00 54.06 119 LEU A C 1
ATOM 930 O O . LEU A 1 119 ? 23.602 -0.911 -2.937 1.00 54.06 119 LEU A O 1
ATOM 934 N N . LYS A 1 120 ? 23.681 0.893 -4.255 1.00 58.72 120 LYS A N 1
ATOM 935 C CA . LYS A 1 120 ? 24.963 1.386 -3.733 1.00 58.72 120 LYS A CA 1
ATOM 936 C C . LYS A 1 120 ? 24.729 1.791 -2.277 1.00 58.72 120 LYS A C 1
ATOM 938 O O . LYS A 1 120 ? 23.758 2.478 -2.003 1.00 58.72 120 LYS A O 1
ATOM 943 N N . PHE A 1 121 ? 25.637 1.439 -1.369 1.00 53.09 121 PHE A N 1
ATOM 944 C CA . PHE A 1 121 ? 25.586 1.689 0.087 1.00 53.09 121 PHE A CA 1
ATOM 945 C C . PHE A 1 121 ? 24.936 3.020 0.547 1.00 53.09 121 PHE A C 1
ATOM 947 O O . PHE A 1 121 ? 24.293 3.072 1.590 1.00 53.09 121 PHE A O 1
ATOM 954 N N . MET A 1 122 ? 25.077 4.098 -0.230 1.00 54.59 122 MET A N 1
ATOM 955 C CA . MET A 1 122 ? 24.473 5.406 0.051 1.00 54.59 122 MET A CA 1
ATOM 956 C C . MET A 1 122 ? 22.945 5.455 -0.083 1.00 54.59 122 MET A C 1
ATOM 958 O O . MET A 1 122 ? 22.308 6.234 0.621 1.00 54.59 122 MET A O 1
ATOM 962 N N . ASP A 1 123 ? 22.353 4.667 -0.975 1.00 63.09 123 ASP A N 1
ATOM 963 C CA . ASP A 1 123 ? 20.903 4.650 -1.169 1.00 63.09 123 ASP A CA 1
ATOM 964 C C . ASP A 1 123 ? 20.217 3.838 -0.053 1.00 63.09 123 ASP A C 1
ATOM 966 O O . ASP A 1 123 ? 19.148 4.227 0.403 1.00 63.09 123 ASP A O 1
ATOM 970 N N . VAL A 1 124 ? 20.903 2.829 0.502 1.00 60.78 124 VAL A N 1
ATOM 971 C CA . VAL A 1 124 ? 20.465 2.074 1.695 1.00 60.78 124 VAL A CA 1
ATOM 972 C C . VAL A 1 124 ? 20.350 2.978 2.928 1.00 60.78 124 VAL A C 1
ATOM 974 O O . VAL A 1 124 ? 19.406 2.860 3.706 1.00 60.78 124 VAL A O 1
ATOM 977 N N . LEU A 1 125 ? 21.293 3.910 3.116 1.00 56.44 125 LEU A N 1
ATOM 978 C CA . LEU A 1 125 ? 21.245 4.858 4.237 1.00 56.44 125 LEU A CA 1
ATOM 979 C C . LEU A 1 125 ? 20.086 5.853 4.103 1.00 56.44 125 LEU A C 1
ATOM 981 O O . LEU A 1 125 ? 19.397 6.115 5.085 1.00 56.44 125 LEU A O 1
ATOM 985 N N . LYS A 1 126 ? 19.838 6.365 2.891 1.00 64.88 126 LYS A N 1
ATOM 986 C CA . LYS A 1 126 ? 18.685 7.241 2.629 1.00 64.88 126 LYS A CA 1
ATOM 987 C C . LYS A 1 126 ? 17.369 6.511 2.851 1.00 64.88 126 LYS A C 1
ATOM 989 O O . LYS A 1 126 ? 16.450 7.067 3.439 1.00 64.88 126 LYS A O 1
ATOM 994 N N . GLU A 1 127 ? 17.285 5.265 2.402 1.00 67.81 127 GLU A N 1
ATOM 995 C CA . GLU A 1 127 ? 16.107 4.436 2.615 1.00 67.81 127 GLU A CA 1
ATOM 996 C C . GLU A 1 127 ? 15.860 4.204 4.113 1.00 67.81 127 GLU A C 1
ATOM 998 O O . GLU A 1 127 ? 14.748 4.421 4.590 1.00 67.81 127 GLU A O 1
ATOM 1003 N N . ALA A 1 128 ? 16.904 3.902 4.890 1.00 64.25 128 ALA A N 1
ATOM 1004 C CA . ALA A 1 128 ? 16.796 3.746 6.340 1.00 64.25 128 ALA A CA 1
ATOM 1005 C C . ALA A 1 128 ? 16.295 5.018 7.055 1.00 64.25 128 ALA A C 1
ATOM 1007 O O . ALA A 1 128 ? 15.460 4.917 7.957 1.00 64.25 128 ALA A O 1
ATOM 1008 N N . GLU A 1 129 ? 16.752 6.208 6.647 1.00 69.94 129 GLU A N 1
ATOM 1009 C CA . GLU A 1 129 ? 16.243 7.485 7.172 1.00 69.94 129 GLU A CA 1
ATOM 1010 C C . GLU A 1 129 ? 14.751 7.661 6.858 1.00 69.94 129 GLU A C 1
ATOM 1012 O O . GLU A 1 129 ? 13.957 7.939 7.758 1.00 69.94 129 GLU A O 1
ATOM 1017 N N . THR A 1 130 ? 14.341 7.400 5.611 1.00 79.56 130 THR A N 1
ATOM 1018 C CA . THR A 1 130 ? 12.927 7.510 5.209 1.00 79.56 130 THR A CA 1
ATOM 1019 C C . THR A 1 130 ? 12.023 6.500 5.916 1.00 79.56 130 THR A C 1
ATOM 1021 O O . THR A 1 130 ? 10.880 6.819 6.249 1.00 79.56 130 THR A O 1
ATOM 1024 N N . VAL A 1 131 ? 12.529 5.296 6.202 1.00 84.06 131 VAL A N 1
ATOM 1025 C CA . VAL A 1 131 ? 11.814 4.294 6.998 1.00 84.06 131 VAL A CA 1
ATOM 1026 C C . VAL A 1 131 ? 11.639 4.789 8.432 1.00 84.06 131 VAL A C 1
ATOM 1028 O O . VAL A 1 131 ? 10.542 4.680 8.972 1.00 84.06 131 VAL A O 1
ATOM 1031 N N . GLY A 1 132 ? 12.670 5.384 9.040 1.00 86.06 132 GLY A N 1
ATOM 1032 C CA . GLY A 1 132 ? 12.573 5.975 10.378 1.00 86.06 132 GLY A CA 1
ATOM 1033 C C . GLY A 1 132 ? 11.452 7.013 10.481 1.00 86.06 132 GLY A C 1
ATOM 1034 O O . GLY A 1 132 ? 10.571 6.889 11.332 1.00 86.06 132 GLY A O 1
ATOM 1035 N N . GLU A 1 133 ? 11.425 7.974 9.555 1.00 88.69 133 GLU A N 1
ATOM 1036 C CA . GLU A 1 133 ? 10.378 9.004 9.489 1.00 88.69 133 GLU A CA 1
ATOM 1037 C C . GLU A 1 133 ? 8.978 8.402 9.305 1.00 88.69 133 GLU A C 1
ATOM 1039 O O . GLU A 1 133 ? 8.010 8.835 9.938 1.00 88.69 133 GLU A O 1
ATOM 1044 N N . MET A 1 134 ? 8.866 7.373 8.462 1.00 89.94 134 MET A N 1
ATOM 1045 C CA . MET A 1 134 ? 7.615 6.658 8.230 1.00 89.94 134 MET A CA 1
ATOM 1046 C C . MET A 1 134 ? 7.105 5.980 9.503 1.00 89.94 134 MET A C 1
ATOM 1048 O O . MET A 1 134 ? 5.935 6.134 9.860 1.00 89.94 134 MET A O 1
ATOM 1052 N N . LEU A 1 135 ? 7.981 5.269 10.214 1.00 89.56 135 LEU A N 1
ATOM 1053 C CA . LEU A 1 135 ? 7.645 4.574 11.455 1.00 89.56 135 LEU A CA 1
ATOM 1054 C C . LEU A 1 135 ? 7.204 5.547 12.548 1.00 89.56 135 LEU A C 1
ATOM 1056 O O . LEU A 1 135 ? 6.201 5.296 13.222 1.00 89.56 135 LEU A O 1
ATOM 1060 N N . ASP A 1 136 ? 7.922 6.655 12.710 1.00 92.62 136 ASP A N 1
ATOM 1061 C CA . ASP A 1 136 ? 7.589 7.679 13.696 1.00 92.62 136 ASP A CA 1
ATOM 1062 C C . ASP A 1 136 ? 6.242 8.335 13.378 1.00 92.62 136 ASP A C 1
ATOM 1064 O O . ASP A 1 136 ? 5.395 8.490 14.266 1.00 92.62 136 ASP A O 1
ATOM 1068 N N . TRP A 1 137 ? 5.985 8.636 12.101 1.00 94.06 137 TRP A N 1
ATOM 1069 C CA . TRP A 1 137 ? 4.707 9.195 11.677 1.00 94.06 137 TRP A CA 1
ATOM 1070 C C . TRP A 1 137 ? 3.539 8.232 11.928 1.00 94.06 137 TRP A C 1
ATOM 1072 O O . TRP A 1 137 ? 2.545 8.643 12.536 1.00 94.06 137 TRP A O 1
ATOM 1082 N N . VAL A 1 138 ? 3.658 6.957 11.523 1.00 93.06 138 VAL A N 1
ATOM 1083 C CA . VAL A 1 138 ? 2.605 5.942 11.725 1.00 93.06 138 VAL A CA 1
ATOM 1084 C C . VAL A 1 138 ? 2.309 5.762 13.207 1.00 93.06 138 VAL A C 1
ATOM 1086 O O . VAL A 1 138 ? 1.147 5.775 13.604 1.00 93.06 138 VAL A O 1
ATOM 1089 N N . ARG A 1 139 ? 3.343 5.650 14.048 1.00 93.12 139 ARG A N 1
ATOM 1090 C CA . ARG A 1 139 ? 3.171 5.501 15.502 1.00 93.12 139 ARG A CA 1
ATOM 1091 C C . ARG A 1 139 ? 2.470 6.705 16.129 1.00 93.12 139 ARG A C 1
ATOM 1093 O O . ARG A 1 139 ? 1.694 6.523 17.063 1.00 93.12 139 ARG A O 1
ATOM 1100 N N . GLY A 1 140 ? 2.726 7.912 15.621 1.00 94.75 140 GLY A N 1
ATOM 1101 C CA . GLY A 1 140 ? 2.107 9.143 16.113 1.00 94.75 140 GLY A CA 1
ATOM 1102 C C . GLY A 1 140 ? 0.658 9.358 15.662 1.00 94.75 140 GLY A C 1
ATOM 1103 O O . GLY A 1 140 ? -0.134 9.899 16.430 1.00 94.75 140 GLY A O 1
ATOM 1104 N N . HIS A 1 141 ? 0.299 8.941 14.443 1.00 95.69 141 HIS A N 1
ATOM 1105 C CA . HIS A 1 141 ? -0.987 9.300 13.819 1.00 95.69 141 HIS A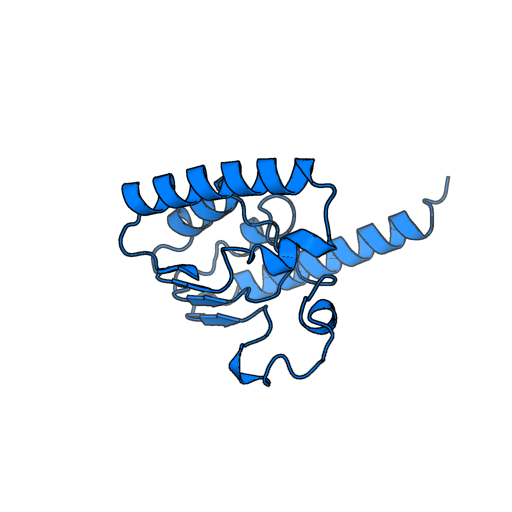 CA 1
ATOM 1106 C C . HIS A 1 141 ? -1.955 8.120 13.664 1.00 95.69 141 HIS A C 1
ATOM 1108 O O . HIS A 1 141 ? -3.168 8.311 13.730 1.00 95.69 141 HIS A O 1
ATOM 1114 N N . TYR A 1 142 ? -1.437 6.905 13.481 1.00 94.19 142 TYR A N 1
ATOM 1115 C CA . TYR A 1 142 ? -2.213 5.686 13.238 1.00 94.19 142 TYR A CA 1
ATOM 1116 C C . TYR A 1 142 ? -1.652 4.502 14.049 1.00 94.19 142 TYR A C 1
ATOM 1118 O O . TYR A 1 142 ? -1.250 3.493 13.469 1.00 94.19 142 TYR A O 1
ATOM 1126 N N . PRO A 1 143 ? -1.628 4.576 15.395 1.00 92.75 143 PRO A N 1
ATOM 1127 C CA . PRO A 1 143 ? -1.019 3.549 16.251 1.00 92.75 143 PRO A CA 1
ATOM 1128 C C . PRO A 1 143 ? -1.666 2.158 16.130 1.00 92.75 143 PRO A C 1
ATOM 1130 O O . PRO A 1 143 ? -1.085 1.161 16.550 1.00 92.75 143 PRO A O 1
ATOM 1133 N N . GLN A 1 144 ? -2.874 2.078 15.572 1.00 92.81 144 GLN A N 1
ATOM 1134 C CA . GLN A 1 144 ? -3.587 0.836 15.286 1.00 92.81 144 GLN A CA 1
ATOM 1135 C C . GLN A 1 144 ? -3.166 0.160 13.973 1.00 92.81 144 GLN A C 1
ATOM 1137 O O . GLN A 1 144 ? -3.521 -1.003 13.768 1.00 92.81 144 GLN A O 1
ATOM 1142 N N . LEU A 1 145 ? -2.474 0.876 13.077 1.00 96.19 145 LEU A N 1
ATOM 1143 C CA . LEU A 1 145 ? -2.037 0.345 11.790 1.00 96.19 145 LEU A CA 1
ATOM 1144 C C . LEU A 1 145 ? -0.891 -0.643 12.011 1.00 96.19 145 LEU A C 1
ATOM 1146 O O . LEU A 1 145 ? 0.156 -0.300 12.560 1.00 96.19 145 LEU A O 1
ATOM 1150 N N . ARG A 1 146 ? -1.093 -1.879 11.562 1.00 95.31 146 ARG A N 1
ATOM 1151 C CA . ARG A 1 146 ? -0.077 -2.931 11.577 1.00 95.31 146 ARG A CA 1
ATOM 1152 C C . ARG A 1 146 ? 0.730 -2.892 10.289 1.00 95.31 146 ARG A C 1
ATOM 1154 O O . ARG A 1 146 ? 0.181 -2.643 9.217 1.00 95.31 146 ARG A O 1
ATOM 1161 N N . TYR A 1 147 ? 2.017 -3.172 10.392 1.00 91.50 147 TYR A N 1
ATOM 1162 C CA . TYR A 1 147 ? 2.899 -3.275 9.242 1.00 91.50 147 TYR A CA 1
ATOM 1163 C C . TYR A 1 147 ? 3.987 -4.309 9.500 1.00 91.50 147 TYR A C 1
ATOM 1165 O O . TYR A 1 147 ? 4.377 -4.526 10.652 1.00 91.50 147 TYR A O 1
ATOM 1173 N N . THR A 1 148 ? 4.442 -4.943 8.424 1.00 86.00 148 THR A N 1
ATOM 1174 C CA . THR A 1 148 ? 5.586 -5.860 8.411 1.00 86.00 148 THR A CA 1
ATOM 1175 C C . THR A 1 148 ? 6.520 -5.512 7.278 1.00 86.00 148 THR A C 1
ATOM 1177 O O . THR A 1 148 ? 6.029 -4.931 6.282 1.00 86.00 148 THR A O 1
#

Sequence (148 aa):
DLGSPKALEAEASLKIQTKVCQLLGSLTLLEELALGVDEDDGPAMSAYPIYGHQSSCLELSLETGLRFMNGLKRLRILKVTRMDHRIGLKELQWMCESWPELKEVKGLLRSQEDAIYDLKFMDVLKEAETVGEMLDWVRGHYPQLRYT

Radius of gyration: 16.31 Å; chains: 1; bounding box: 42×34×51 Å

pLDDT: mean 83.15, std 16.03, range [45.88, 98.62]